Protein AF-A0A6M0C976-F1 (afdb_monomer_lite)

Structure (mmCIF, N/CA/C/O backbone):
data_AF-A0A6M0C976-F1
#
_entry.id   AF-A0A6M0C976-F1
#
loop_
_atom_site.group_PDB
_atom_site.id
_atom_site.type_symbol
_atom_site.label_atom_id
_atom_site.label_alt_id
_atom_site.label_comp_id
_atom_site.label_asym_id
_atom_site.label_entity_id
_atom_site.label_seq_id
_atom_site.pdbx_PDB_ins_code
_atom_site.Cartn_x
_atom_site.Cartn_y
_atom_site.Cartn_z
_atom_site.occupancy
_atom_site.B_iso_or_equiv
_atom_site.auth_seq_id
_atom_site.auth_comp_id
_atom_site.auth_asym_id
_atom_site.auth_atom_id
_atom_site.pdbx_PDB_model_num
ATOM 1 N N . MET A 1 1 ? 17.176 17.442 5.180 1.00 32.84 1 MET A N 1
ATOM 2 C CA . MET A 1 1 ? 15.821 17.607 5.741 1.00 32.84 1 MET A CA 1
ATOM 3 C C . MET A 1 1 ? 15.140 16.261 5.607 1.00 32.84 1 MET A C 1
ATOM 5 O O . MET A 1 1 ? 14.899 15.850 4.482 1.00 32.84 1 MET A O 1
ATOM 9 N N . SER A 1 2 ? 14.953 15.527 6.700 1.00 43.28 2 SER A N 1
ATOM 10 C CA . SER A 1 2 ? 14.268 14.232 6.653 1.00 43.28 2 SER A CA 1
ATOM 11 C C . SER A 1 2 ? 12.777 14.514 6.492 1.00 43.28 2 SER A C 1
ATOM 13 O O . SER A 1 2 ? 12.153 15.010 7.427 1.00 43.28 2 SER A O 1
ATOM 15 N N . GLN A 1 3 ? 12.226 14.312 5.294 1.00 52.69 3 GLN A N 1
ATOM 16 C CA . GLN A 1 3 ? 10.779 14.374 5.091 1.00 52.69 3 GLN A CA 1
ATOM 17 C C . GLN A 1 3 ? 10.150 13.244 5.909 1.00 52.69 3 GLN A C 1
ATOM 19 O O . GLN A 1 3 ? 10.210 12.094 5.511 1.00 52.69 3 GLN A O 1
ATOM 24 N N . MET A 1 4 ? 9.591 13.539 7.080 1.00 61.78 4 MET A N 1
ATOM 25 C CA . MET A 1 4 ? 8.732 12.577 7.767 1.00 61.78 4 MET A CA 1
ATOM 26 C C . MET A 1 4 ? 7.411 12.520 7.005 1.00 61.78 4 MET A C 1
ATOM 28 O O . MET A 1 4 ? 6.646 13.485 7.021 1.00 61.78 4 MET A O 1
ATOM 32 N N . ILE A 1 5 ? 7.162 11.417 6.303 1.00 77.75 5 ILE A N 1
ATOM 33 C CA . ILE A 1 5 ? 5.850 11.157 5.710 1.00 77.75 5 ILE A CA 1
ATOM 34 C C . ILE A 1 5 ? 4.875 10.978 6.874 1.00 77.75 5 ILE A C 1
ATOM 36 O O . ILE A 1 5 ? 5.115 10.181 7.776 1.00 77.75 5 ILE A O 1
ATOM 40 N N . SER A 1 6 ? 3.798 11.757 6.886 1.00 84.69 6 SER A N 1
ATOM 41 C CA . SER A 1 6 ? 2.736 11.611 7.881 1.00 84.69 6 SER A CA 1
ATOM 42 C C . SER A 1 6 ? 1.665 10.648 7.378 1.00 84.69 6 SER A C 1
ATOM 44 O O . SER A 1 6 ? 1.445 10.529 6.175 1.00 84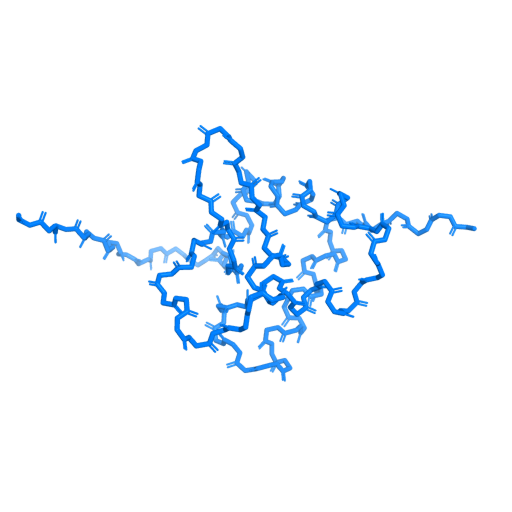.69 6 SER A O 1
ATOM 46 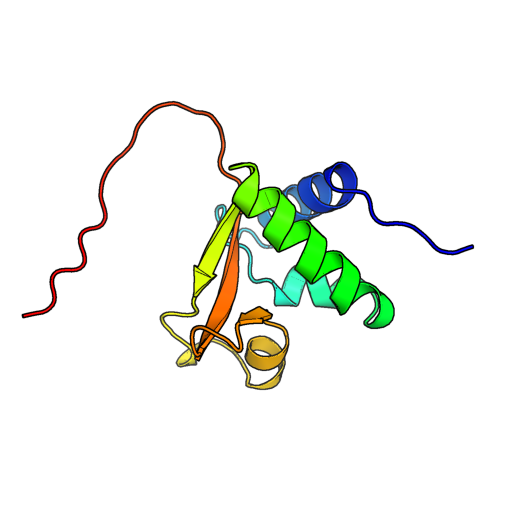N N . GLU A 1 7 ? 0.928 10.017 8.291 1.00 86.69 7 GLU A N 1
ATOM 47 C CA . GLU A 1 7 ? -0.192 9.123 7.953 1.00 86.69 7 GLU A CA 1
ATOM 48 C C . GLU A 1 7 ? -1.199 9.771 6.994 1.00 86.69 7 GLU A C 1
ATOM 50 O O . GLU A 1 7 ? -1.685 9.138 6.062 1.00 86.69 7 GLU A O 1
ATOM 55 N N . LYS A 1 8 ? -1.495 11.060 7.207 1.00 86.69 8 LYS A N 1
ATOM 56 C CA . LYS A 1 8 ? -2.418 11.830 6.368 1.00 86.69 8 LYS A CA 1
ATOM 57 C C . LYS A 1 8 ? -1.878 12.036 4.952 1.00 86.69 8 LYS A C 1
ATOM 59 O O . LYS A 1 8 ? -2.653 11.935 4.006 1.00 86.69 8 LYS A O 1
ATOM 64 N N . ASP A 1 9 ? -0.585 12.323 4.817 1.00 88.62 9 ASP A N 1
ATOM 65 C CA . ASP A 1 9 ? 0.076 12.460 3.517 1.00 88.62 9 ASP A CA 1
ATOM 66 C C . ASP A 1 9 ? 0.071 11.132 2.769 1.00 88.62 9 ASP A C 1
ATOM 68 O O . ASP A 1 9 ? -0.300 11.097 1.600 1.00 88.62 9 ASP A O 1
ATOM 72 N N . LEU A 1 10 ? 0.398 10.032 3.454 1.00 88.31 10 LEU A N 1
ATOM 73 C CA . LEU A 1 10 ? 0.357 8.701 2.857 1.00 88.31 10 LEU A CA 1
ATOM 74 C C . LEU A 1 10 ? -1.062 8.336 2.408 1.00 88.31 10 LEU A C 1
ATOM 76 O O . LEU A 1 10 ? -1.248 7.890 1.282 1.00 88.31 10 LEU A O 1
ATOM 80 N N . LEU A 1 11 ? -2.070 8.572 3.250 1.00 88.94 11 LEU A N 1
ATOM 81 C CA . LEU A 1 11 ? -3.466 8.295 2.913 1.00 88.94 11 LEU A CA 1
ATOM 82 C C . LEU A 1 11 ? -3.933 9.122 1.707 1.00 88.94 11 LEU A C 1
ATOM 84 O O . LEU A 1 11 ? -4.530 8.579 0.781 1.00 88.94 11 LEU A O 1
ATOM 88 N N . ALA A 1 12 ? -3.640 10.426 1.699 1.00 89.56 12 ALA A N 1
ATOM 89 C CA . ALA A 1 12 ? -3.944 11.291 0.563 1.00 89.56 12 ALA A CA 1
ATOM 90 C C . ALA A 1 12 ? -3.248 10.789 -0.706 1.00 89.56 12 ALA A C 1
ATOM 92 O O . ALA A 1 12 ? -3.846 10.791 -1.781 1.00 89.56 12 ALA A O 1
ATOM 93 N N . LYS A 1 13 ? -2.014 10.296 -0.567 1.00 89.12 13 LYS A N 1
ATOM 94 C CA . LYS A 1 13 ? -1.253 9.772 -1.688 1.00 89.12 13 LYS A CA 1
ATOM 95 C C . LYS A 1 13 ? -1.810 8.471 -2.243 1.00 89.12 13 LYS A C 1
ATOM 97 O O . LYS A 1 13 ? -1.859 8.321 -3.457 1.00 89.12 13 LYS A O 1
ATOM 102 N N . ILE A 1 14 ? -2.258 7.565 -1.378 1.00 89.69 14 ILE A N 1
ATOM 103 C CA . ILE A 1 14 ? -2.939 6.330 -1.779 1.00 89.69 14 ILE A CA 1
ATOM 104 C C . ILE A 1 14 ? -4.178 6.671 -2.607 1.00 89.69 14 ILE A C 1
ATOM 106 O O . ILE A 1 14 ? -4.331 6.136 -3.695 1.00 89.69 14 ILE A O 1
ATOM 110 N N . VAL A 1 15 ? -5.018 7.601 -2.140 1.00 89.50 15 VAL A N 1
ATOM 111 C CA . VAL A 1 15 ? -6.225 8.026 -2.874 1.00 89.50 15 VAL A CA 1
ATOM 112 C C . VAL A 1 15 ? -5.870 8.651 -4.225 1.00 89.50 15 VAL A C 1
ATOM 114 O O . VAL A 1 15 ? -6.521 8.371 -5.225 1.00 89.50 15 VAL A O 1
ATOM 117 N N . GLU A 1 16 ? -4.841 9.495 -4.270 1.00 91.12 16 GLU A N 1
ATOM 118 C CA . GLU A 1 16 ? -4.391 10.108 -5.520 1.00 91.12 16 GLU A CA 1
ATOM 119 C C . GLU A 1 16 ? -3.898 9.052 -6.518 1.00 91.12 16 GLU A C 1
ATOM 121 O O . GLU A 1 16 ? -4.313 9.059 -7.673 1.00 91.12 16 GLU A O 1
ATOM 126 N N . LEU A 1 17 ? -3.051 8.122 -6.071 1.00 90.69 17 LEU A N 1
ATOM 127 C CA . LEU A 1 17 ? -2.529 7.040 -6.905 1.00 90.69 17 LEU A CA 1
ATOM 128 C C . LEU A 1 17 ? -3.632 6.084 -7.362 1.00 90.69 17 LEU A C 1
ATOM 130 O O . LEU A 1 17 ? -3.611 5.657 -8.512 1.00 90.69 17 LEU A O 1
ATOM 134 N N . ASP A 1 18 ? -4.603 5.782 -6.503 1.00 88.88 18 ASP A N 1
ATOM 135 C CA . ASP A 1 18 ? -5.764 4.955 -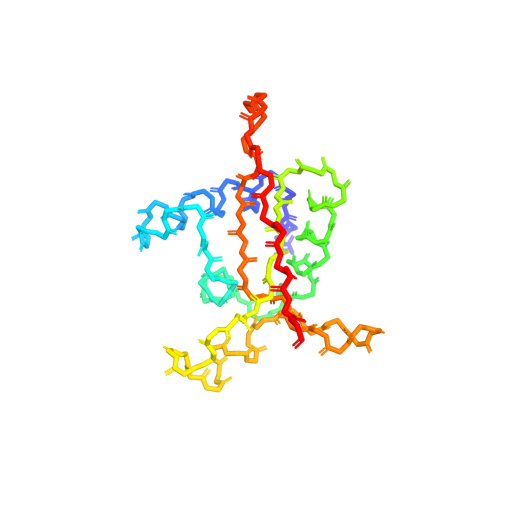6.834 1.00 88.88 18 ASP A CA 1
ATOM 13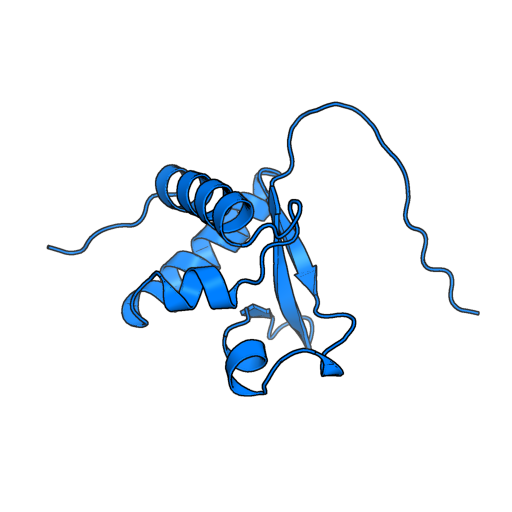6 C C . ASP A 1 18 ? -6.565 5.548 -8.001 1.00 88.88 18 ASP A C 1
ATOM 138 O O . ASP A 1 18 ? -6.864 4.851 -8.969 1.00 88.88 18 ASP A O 1
ATOM 142 N N . ILE A 1 19 ? -6.807 6.864 -7.972 1.00 88.31 19 ILE A N 1
ATOM 143 C CA . ILE A 1 19 ? -7.477 7.590 -9.061 1.00 88.31 19 ILE A CA 1
ATOM 144 C C . ILE A 1 19 ? -6.600 7.630 -10.319 1.00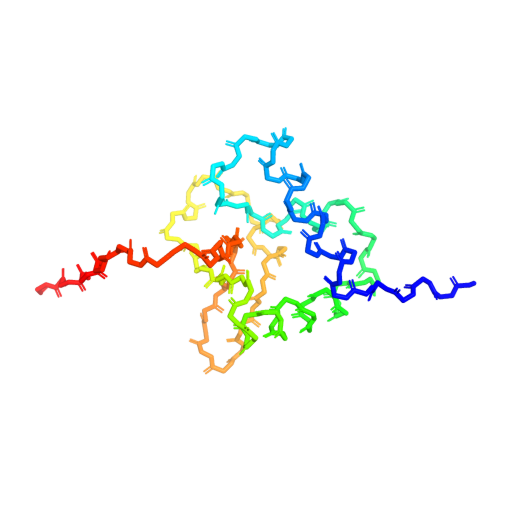 88.31 19 ILE A C 1
ATOM 146 O O . ILE A 1 19 ? -7.098 7.425 -11.421 1.00 88.31 19 ILE A O 1
ATOM 150 N N . LEU A 1 20 ? -5.299 7.896 -10.172 1.00 89.88 20 LEU A N 1
ATOM 151 C CA . LEU A 1 20 ? -4.368 8.010 -11.302 1.00 89.88 20 LEU A CA 1
ATOM 152 C C . LEU A 1 20 ? -4.165 6.693 -12.054 1.00 89.88 20 LEU A C 1
ATOM 154 O O . LEU A 1 20 ? -3.906 6.706 -13.254 1.00 89.88 20 LEU A O 1
ATOM 158 N N . THR A 1 21 ? -4.225 5.577 -11.338 1.00 85.31 21 THR A N 1
ATOM 159 C CA . THR A 1 21 ? -4.039 4.232 -11.894 1.00 85.31 21 THR A CA 1
ATOM 160 C C . THR A 1 21 ? -5.360 3.553 -12.237 1.00 85.31 21 THR A C 1
ATOM 162 O O . THR A 1 21 ? -5.334 2.435 -12.740 1.00 85.31 21 THR A O 1
ATOM 165 N N . GLU A 1 22 ? -6.492 4.215 -11.966 1.00 86.75 22 GLU A N 1
ATOM 166 C CA . GLU A 1 22 ? -7.841 3.656 -12.102 1.00 86.75 22 GLU A CA 1
ATOM 167 C C . GLU A 1 22 ? -7.966 2.285 -11.405 1.00 86.75 22 GLU A C 1
ATOM 169 O O . GLU A 1 22 ? -8.627 1.375 -11.900 1.00 86.75 22 GLU A O 1
ATOM 174 N N . SER A 1 23 ? -7.321 2.138 -10.239 1.00 80.38 23 SER A N 1
ATOM 175 C CA . SER A 1 23 ? -7.226 0.867 -9.500 1.00 80.38 23 SER A CA 1
ATOM 176 C C . SER A 1 23 ? -8.515 0.475 -8.760 1.00 80.38 23 SER A C 1
ATOM 178 O O . SER A 1 23 ? -8.533 -0.548 -8.081 1.00 80.38 23 SER A O 1
ATOM 180 N N . ASP A 1 24 ? -9.584 1.269 -8.879 1.00 84.38 24 ASP A N 1
ATOM 181 C CA . ASP A 1 24 ? -10.908 1.036 -8.280 1.00 84.38 24 ASP A CA 1
ATOM 182 C C . ASP A 1 24 ? -10.848 0.659 -6.786 1.00 84.38 24 ASP A C 1
ATOM 184 O O . ASP A 1 24 ? -11.457 -0.305 -6.326 1.00 84.38 24 ASP A O 1
ATOM 188 N N . ASN A 1 25 ? -10.086 1.425 -5.999 1.00 84.81 25 ASN A N 1
ATOM 189 C CA . ASN A 1 25 ? -9.838 1.182 -4.578 1.00 84.81 25 ASN A CA 1
ATOM 190 C C . ASN A 1 25 ? -9.068 -0.120 -4.285 1.00 84.81 25 ASN A C 1
ATOM 192 O O . ASN A 1 25 ? -9.197 -0.690 -3.200 1.00 84.81 25 ASN A O 1
ATOM 196 N N . TYR A 1 26 ? -8.267 -0.599 -5.230 1.00 87.50 26 TYR A N 1
ATOM 197 C CA . TYR A 1 26 ? -7.460 -1.814 -5.121 1.00 87.50 26 TYR A CA 1
ATOM 198 C C . TYR A 1 26 ? -6.018 -1.548 -5.568 1.00 87.50 26 TYR A C 1
ATOM 200 O O . TYR A 1 26 ? -5.460 -2.239 -6.417 1.00 87.50 26 TYR A O 1
ATOM 208 N N . LEU A 1 27 ? -5.406 -0.506 -4.999 1.00 89.31 27 LEU A N 1
ATOM 209 C CA . LEU A 1 27 ? -4.108 0.004 -5.425 1.00 89.31 27 LEU A CA 1
ATOM 210 C C . LEU A 1 27 ? -2.963 -0.945 -5.023 1.00 89.31 27 LEU A C 1
ATOM 212 O O . LEU A 1 27 ? -2.773 -1.223 -3.837 1.00 89.31 27 LEU A O 1
ATOM 216 N N . PRO A 1 28 ? -2.124 -1.389 -5.967 1.00 90.00 28 PRO A N 1
ATOM 217 C CA . PRO A 1 28 ? -0.897 -2.107 -5.644 1.00 90.00 28 PRO A CA 1
ATOM 218 C C . PRO A 1 28 ? 0.139 -1.263 -4.880 1.00 90.00 28 PRO A C 1
ATOM 220 O O . PRO A 1 28 ? 0.457 -0.135 -5.259 1.00 90.00 28 PRO A O 1
ATOM 223 N N . ILE A 1 29 ? 0.770 -1.842 -3.857 1.00 89.81 29 ILE A N 1
ATOM 224 C CA . ILE A 1 29 ? 1.787 -1.189 -3.014 1.00 89.81 29 ILE A CA 1
ATOM 225 C C . ILE A 1 29 ? 3.023 -0.779 -3.823 1.00 89.81 29 ILE A C 1
ATOM 227 O O . ILE A 1 29 ? 3.654 0.231 -3.501 1.00 89.81 29 ILE A O 1
ATOM 231 N N . TYR A 1 30 ? 3.350 -1.493 -4.905 1.00 87.44 30 TYR A N 1
ATOM 232 C CA . TYR A 1 30 ? 4.469 -1.106 -5.763 1.00 87.44 30 TYR A CA 1
ATOM 233 C C . TYR A 1 30 ? 4.266 0.279 -6.394 1.00 87.44 30 TYR A C 1
ATOM 235 O O . TYR A 1 30 ? 5.251 0.975 -6.590 1.00 87.44 30 TYR A O 1
ATOM 243 N N . HIS A 1 31 ? 3.028 0.737 -6.641 1.00 88.88 31 HIS A N 1
ATOM 244 C CA . HIS A 1 31 ? 2.789 2.104 -7.129 1.00 88.88 31 HIS A CA 1
ATOM 245 C C . HIS A 1 31 ? 3.165 3.157 -6.084 1.00 88.88 31 HIS A C 1
ATOM 247 O O . HIS A 1 31 ? 3.696 4.214 -6.416 1.00 88.88 31 HIS A O 1
ATOM 253 N N . ILE A 1 32 ? 2.932 2.855 -4.806 1.00 87.81 32 ILE A N 1
ATOM 254 C CA . ILE A 1 32 ? 3.350 3.713 -3.694 1.00 87.81 32 ILE A CA 1
ATOM 255 C C . ILE A 1 32 ? 4.880 3.709 -3.607 1.00 87.81 32 ILE A C 1
ATOM 257 O O . ILE A 1 32 ? 5.490 4.767 -3.473 1.00 87.81 32 ILE A O 1
ATOM 261 N N . ARG A 1 33 ? 5.516 2.538 -3.732 1.00 84.12 33 ARG A N 1
ATOM 262 C CA . ARG A 1 33 ? 6.984 2.417 -3.721 1.00 84.12 33 ARG A CA 1
ATOM 263 C C . ARG A 1 33 ? 7.672 3.028 -4.934 1.00 84.12 33 ARG A C 1
ATOM 265 O O . ARG A 1 33 ? 8.799 3.476 -4.798 1.00 84.12 33 ARG A O 1
ATOM 272 N N . ASP A 1 34 ? 7.030 3.054 -6.092 1.00 84.88 34 ASP A N 1
ATOM 273 C CA . ASP A 1 34 ? 7.568 3.727 -7.274 1.00 84.88 34 ASP A CA 1
ATOM 274 C C . ASP A 1 34 ? 7.524 5.252 -7.090 1.00 84.88 34 ASP A C 1
ATOM 276 O O . ASP A 1 34 ? 8.445 5.971 -7.474 1.00 84.88 34 ASP A O 1
ATOM 280 N N . PHE A 1 35 ? 6.491 5.747 -6.396 1.00 84.38 35 PHE A N 1
ATOM 281 C CA . PHE A 1 35 ? 6.363 7.164 -6.078 1.00 84.38 35 PHE A CA 1
ATOM 282 C C . PHE A 1 35 ? 7.353 7.637 -4.999 1.00 84.38 35 PHE A C 1
ATOM 284 O O . PHE A 1 35 ? 7.902 8.739 -5.092 1.00 84.38 35 PHE A O 1
ATOM 291 N N . TYR A 1 36 ? 7.558 6.845 -3.944 1.00 82.44 36 TYR A N 1
ATOM 292 C CA . TYR A 1 36 ? 8.434 7.211 -2.833 1.00 82.44 36 TYR A CA 1
ATOM 293 C C . TYR A 1 36 ? 9.827 6.583 -2.964 1.00 82.44 36 TYR A C 1
ATOM 295 O O . TYR A 1 36 ? 9.960 5.394 -3.219 1.00 82.44 36 TYR A O 1
ATOM 303 N N . PRO A 1 37 ? 10.907 7.328 -2.692 1.00 76.31 37 PRO A N 1
ATOM 304 C CA . PRO A 1 37 ? 12.253 6.775 -2.782 1.00 76.31 37 PRO A CA 1
ATOM 305 C C . PRO A 1 37 ? 12.494 5.660 -1.746 1.00 76.31 37 PRO A C 1
ATOM 307 O O . PRO A 1 37 ? 12.008 5.725 -0.616 1.00 76.31 37 PRO A O 1
ATOM 310 N N . GLN A 1 38 ? 13.324 4.669 -2.104 1.00 72.75 38 GLN A N 1
ATOM 311 C CA . GLN A 1 38 ? 13.494 3.413 -1.348 1.00 72.75 38 GLN A CA 1
ATOM 312 C C . GLN A 1 38 ? 13.839 3.568 0.145 1.00 72.75 38 GLN A C 1
ATOM 314 O O . GLN A 1 38 ? 13.533 2.675 0.936 1.00 72.75 38 GLN A O 1
ATOM 319 N N . HIS A 1 39 ? 14.440 4.685 0.560 1.00 76.31 39 HIS A N 1
ATOM 320 C CA . HIS A 1 39 ? 14.759 4.933 1.969 1.00 76.31 39 HIS A CA 1
ATOM 321 C C . HIS A 1 39 ? 13.520 5.101 2.861 1.00 76.31 39 HIS A C 1
ATOM 323 O O . HIS A 1 39 ? 13.629 4.879 4.062 1.00 76.31 39 HIS A O 1
ATOM 329 N N . PHE A 1 40 ? 12.352 5.420 2.293 1.00 77.88 40 PHE A N 1
ATOM 330 C CA . PHE A 1 40 ? 11.083 5.482 3.025 1.00 77.88 40 PHE A CA 1
ATOM 331 C C . PHE A 1 40 ? 10.332 4.152 3.082 1.00 77.88 40 PHE A C 1
ATOM 333 O O . PHE A 1 40 ? 9.277 4.092 3.703 1.00 77.88 40 PHE A O 1
ATOM 340 N N . SER A 1 41 ? 10.847 3.072 2.481 1.00 76.25 41 SER A N 1
ATOM 341 C CA . SER A 1 41 ? 10.128 1.785 2.431 1.00 76.25 41 SER A CA 1
ATOM 342 C C . SER A 1 41 ? 9.742 1.278 3.822 1.00 76.25 41 SER A C 1
ATOM 344 O O . SER A 1 41 ? 8.646 0.760 4.018 1.00 76.25 41 SER A O 1
ATOM 346 N N . LYS A 1 42 ? 10.624 1.458 4.812 1.00 80.44 42 LYS A N 1
ATOM 347 C CA . LYS A 1 42 ? 10.359 1.037 6.191 1.00 80.44 42 LYS A CA 1
ATOM 348 C C . LYS A 1 42 ? 9.274 1.891 6.852 1.00 80.44 42 LYS A C 1
ATOM 350 O O . LYS A 1 42 ? 8.372 1.332 7.470 1.00 80.44 42 LYS A O 1
ATOM 355 N N . ASP A 1 43 ? 9.350 3.212 6.698 1.00 86.06 43 ASP A N 1
ATOM 356 C CA . ASP A 1 43 ? 8.356 4.148 7.231 1.00 86.06 43 ASP A CA 1
ATOM 357 C C . ASP A 1 43 ? 6.983 3.929 6.587 1.00 86.06 43 ASP A C 1
ATOM 359 O O . ASP A 1 43 ? 5.983 3.851 7.290 1.00 86.06 43 ASP A O 1
ATOM 363 N N . ILE A 1 44 ? 6.928 3.742 5.264 1.00 85.69 44 ILE A N 1
ATOM 364 C CA . ILE A 1 44 ? 5.688 3.469 4.528 1.00 85.69 44 ILE A CA 1
ATOM 365 C C . ILE A 1 44 ? 5.067 2.156 4.992 1.00 85.69 44 ILE A C 1
ATOM 367 O O . ILE A 1 44 ? 3.881 2.141 5.305 1.00 85.69 44 ILE A O 1
ATOM 371 N N . ASN A 1 45 ? 5.844 1.073 5.094 1.00 86.00 45 ASN A N 1
ATOM 372 C CA . ASN A 1 45 ? 5.318 -0.200 5.586 1.00 86.00 45 ASN A CA 1
ATOM 373 C C . ASN A 1 45 ? 4.736 -0.053 7.000 1.00 86.00 45 ASN A C 1
ATOM 375 O O . ASN A 1 45 ? 3.652 -0.561 7.271 1.00 86.00 45 ASN A O 1
ATOM 379 N N . GLN A 1 46 ? 5.431 0.662 7.891 1.00 86.94 46 GLN A N 1
ATOM 380 C CA . GLN A 1 46 ? 4.945 0.898 9.248 1.00 86.94 46 GLN A CA 1
ATOM 381 C C . GLN A 1 46 ? 3.651 1.723 9.250 1.00 86.94 46 GLN A C 1
ATOM 383 O O . GLN A 1 46 ? 2.682 1.321 9.888 1.00 86.94 46 GLN A O 1
ATOM 388 N N . LEU A 1 47 ? 3.607 2.825 8.498 1.00 89.50 47 LEU A N 1
ATOM 389 C CA . LEU A 1 47 ? 2.425 3.679 8.381 1.00 89.50 47 LEU A CA 1
ATOM 390 C C . LEU A 1 47 ? 1.234 2.934 7.769 1.00 89.50 47 LEU A C 1
ATOM 392 O O . LEU A 1 47 ? 0.112 3.113 8.229 1.00 89.50 47 LEU A O 1
ATOM 396 N N . LEU A 1 48 ? 1.455 2.080 6.764 1.00 88.12 48 LEU A N 1
ATOM 397 C CA . LEU A 1 48 ? 0.411 1.228 6.188 1.00 88.12 48 LEU A CA 1
ATOM 398 C C . LEU A 1 48 ? -0.159 0.279 7.250 1.00 88.12 48 LEU A C 1
ATOM 400 O O . LEU A 1 48 ? -1.372 0.235 7.438 1.00 88.12 48 LEU A O 1
ATOM 404 N N . CYS A 1 49 ? 0.697 -0.405 8.013 1.00 85.94 49 CYS A N 1
ATOM 405 C CA . CYS A 1 49 ? 0.242 -1.238 9.127 1.00 85.94 49 CYS A CA 1
ATOM 406 C C . CYS A 1 49 ? -0.520 -0.421 10.188 1.00 85.94 49 CYS A C 1
ATOM 408 O O . CYS A 1 49 ? -1.523 -0.887 10.725 1.00 85.94 49 CYS A O 1
ATOM 410 N N . GLU A 1 50 ? -0.086 0.798 10.516 1.00 89.19 50 GLU A N 1
ATOM 411 C CA . GLU A 1 50 ? -0.799 1.662 11.468 1.00 89.19 50 GLU A CA 1
ATOM 412 C C . GLU A 1 50 ? -2.169 2.110 10.940 1.00 89.19 50 GLU A C 1
ATOM 414 O O . GLU A 1 50 ? -3.153 2.091 11.681 1.00 89.19 50 GLU A O 1
ATOM 419 N N . LEU A 1 51 ? -2.258 2.475 9.660 1.00 89.50 51 LEU A N 1
ATOM 420 C CA . LEU A 1 51 ? -3.510 2.856 9.008 1.00 89.50 51 LEU A CA 1
ATOM 421 C C . LEU A 1 51 ? -4.496 1.682 8.937 1.00 89.50 51 LEU A C 1
ATOM 423 O O . LEU A 1 51 ? -5.697 1.893 9.131 1.00 89.50 51 LEU A O 1
ATOM 427 N N . GLU A 1 52 ? -4.005 0.464 8.697 1.00 88.31 52 GLU A N 1
ATOM 428 C CA . GLU A 1 52 ? -4.811 -0.761 8.733 1.00 88.31 52 GLU A CA 1
ATOM 429 C C . GLU A 1 52 ? -5.349 -1.020 10.145 1.00 88.31 52 GLU A C 1
ATOM 431 O O . GLU A 1 52 ? -6.557 -1.154 10.332 1.00 88.31 52 GLU A O 1
ATOM 436 N N . ASN A 1 53 ? -4.486 -0.945 11.164 1.00 87.88 53 ASN A N 1
ATOM 437 C CA . ASN A 1 53 ? -4.890 -1.070 12.569 1.00 87.88 53 ASN A CA 1
ATOM 438 C C . ASN A 1 53 ? -5.917 -0.005 12.995 1.00 87.88 53 ASN A C 1
ATOM 440 O O . ASN A 1 53 ? -6.759 -0.251 13.858 1.00 87.88 53 ASN A O 1
ATOM 444 N N . LYS A 1 54 ? -5.870 1.189 12.391 1.00 89.06 54 LYS A N 1
ATOM 445 C CA . LYS A 1 54 ? -6.847 2.270 12.605 1.00 89.06 54 LYS A CA 1
ATOM 446 C C . LYS A 1 54 ? -8.136 2.099 11.789 1.00 89.06 54 LYS A C 1
ATOM 448 O O . LYS A 1 54 ? -9.018 2.955 11.887 1.00 89.06 54 LYS A O 1
ATOM 453 N N . GLY A 1 55 ? -8.247 1.053 10.968 1.00 88.19 55 GLY A N 1
ATOM 454 C CA . GLY A 1 55 ? -9.390 0.810 10.087 1.00 88.19 55 GLY A CA 1
ATOM 455 C C . GLY A 1 55 ? -9.570 1.895 9.023 1.00 88.19 55 GLY A C 1
ATOM 456 O O . GLY A 1 55 ? -10.696 2.206 8.642 1.00 88.19 55 GLY A O 1
ATOM 457 N N . LYS A 1 56 ? -8.477 2.540 8.595 1.00 89.44 56 LYS A N 1
ATOM 458 C CA . LYS A 1 56 ? -8.480 3.550 7.522 1.00 89.44 56 LYS A CA 1
ATOM 459 C C . LYS A 1 56 ? -8.252 2.927 6.154 1.00 89.44 56 LYS A C 1
ATOM 461 O O . LYS A 1 56 ? -8.768 3.430 5.159 1.00 89.44 56 LYS A O 1
ATOM 466 N N . ILE A 1 57 ? -7.478 1.851 6.117 1.00 90.75 57 ILE A N 1
ATOM 467 C CA . ILE A 1 57 ? -7.187 1.078 4.915 1.00 90.75 57 ILE A CA 1
ATOM 468 C C . ILE A 1 57 ? -7.315 -0.413 5.225 1.00 90.75 57 ILE A C 1
ATOM 470 O O . ILE A 1 57 ? -7.259 -0.814 6.383 1.00 90.75 57 ILE A O 1
ATOM 474 N N . ALA A 1 58 ? -7.466 -1.220 4.188 1.00 89.31 58 ALA A N 1
ATOM 475 C CA . ALA A 1 58 ? -7.348 -2.663 4.235 1.00 89.31 58 ALA A CA 1
ATOM 476 C C . ALA A 1 58 ? -6.164 -3.068 3.360 1.00 89.31 58 ALA A C 1
ATOM 478 O O . ALA A 1 58 ? -6.049 -2.610 2.221 1.00 89.31 58 ALA A O 1
ATOM 479 N N . LEU A 1 59 ? -5.292 -3.917 3.894 1.00 89.56 59 LEU A N 1
ATOM 480 C CA . LEU A 1 59 ? -4.211 -4.520 3.132 1.00 89.56 59 LEU A CA 1
ATOM 481 C C . LEU A 1 59 ? -4.634 -5.930 2.725 1.00 89.56 59 LEU A C 1
ATOM 483 O O . LEU A 1 59 ? -5.103 -6.708 3.553 1.00 89.56 59 LEU A O 1
ATOM 487 N N . SER A 1 60 ? -4.489 -6.252 1.444 1.00 86.31 60 SER A N 1
ATOM 488 C CA . SER A 1 60 ? -4.841 -7.563 0.894 1.00 86.31 60 SER A CA 1
ATOM 489 C C . SER A 1 60 ? -3.624 -8.230 0.266 1.00 86.31 60 SER A C 1
ATOM 491 O O . SER A 1 60 ? -2.739 -7.572 -0.291 1.00 86.31 60 SER A O 1
ATOM 493 N N . ALA A 1 61 ? -3.571 -9.554 0.382 1.00 85.25 61 ALA A N 1
ATOM 494 C CA . ALA A 1 61 ? -2.529 -10.357 -0.234 1.00 85.25 61 ALA A CA 1
ATOM 495 C C . ALA A 1 61 ? -2.711 -10.447 -1.753 1.00 85.25 61 ALA A C 1
ATOM 497 O O . ALA A 1 61 ? -3.796 -10.207 -2.286 1.00 85.25 61 ALA A O 1
ATOM 498 N N . LEU A 1 62 ? -1.636 -10.810 -2.448 1.00 81.19 62 LEU A N 1
ATOM 499 C CA . LEU A 1 62 ? -1.683 -11.070 -3.880 1.00 81.19 62 LEU A CA 1
ATOM 500 C C . LEU A 1 62 ? -2.342 -12.427 -4.163 1.00 81.19 62 LEU A C 1
ATOM 502 O O . LEU A 1 62 ? -1.736 -13.463 -3.907 1.00 81.19 62 LEU A O 1
ATOM 506 N N . ASP A 1 63 ? -3.558 -12.423 -4.713 1.00 68.62 63 ASP A N 1
ATOM 507 C CA . ASP A 1 63 ? -4.276 -13.658 -5.078 1.00 68.62 63 ASP A CA 1
ATOM 508 C C . ASP A 1 63 ? -3.800 -14.222 -6.437 1.00 68.62 63 ASP A C 1
ATOM 510 O O . ASP A 1 63 ? -3.689 -15.431 -6.626 1.00 68.62 63 ASP A O 1
ATOM 514 N N . ALA A 1 64 ? -3.430 -13.341 -7.377 1.00 70.31 64 ALA A N 1
ATOM 515 C CA . ALA A 1 64 ? -3.030 -13.701 -8.740 1.00 70.31 64 ALA A CA 1
ATOM 516 C C . ALA A 1 64 ? -1.636 -13.145 -9.109 1.00 70.31 64 ALA A C 1
ATOM 518 O O . ALA A 1 64 ? -1.537 -12.130 -9.803 1.00 70.31 64 ALA A O 1
ATOM 519 N N . PRO A 1 65 ? -0.534 -13.812 -8.709 1.00 67.50 65 PRO A N 1
ATOM 520 C CA . PRO A 1 65 ? 0.823 -13.348 -9.010 1.00 67.50 65 PRO A CA 1
ATOM 521 C C . PRO A 1 65 ? 1.166 -13.342 -10.505 1.00 67.50 65 PRO A C 1
ATOM 523 O O . PRO A 1 65 ? 2.072 -12.631 -10.916 1.00 67.50 65 PRO A O 1
ATOM 526 N N . GLY A 1 66 ? 0.423 -14.074 -11.344 1.00 71.50 66 GLY A N 1
ATOM 527 C CA . GLY A 1 66 ? 0.693 -14.178 -12.784 1.00 71.50 66 GLY A CA 1
ATOM 528 C C . GLY A 1 66 ? 0.508 -12.888 -13.594 1.00 71.50 66 GLY A C 1
ATOM 529 O O . GLY A 1 66 ? 0.848 -12.877 -14.773 1.00 71.50 66 GLY A O 1
ATOM 530 N N . GLN A 1 67 ? -0.034 -11.822 -12.997 1.00 77.38 67 GLN A N 1
ATOM 531 C CA . GLN A 1 67 ? -0.190 -10.516 -13.651 1.00 77.38 67 GLN A CA 1
ATOM 532 C C . GLN A 1 67 ? 0.933 -9.522 -13.319 1.00 77.38 67 GLN A C 1
ATOM 534 O O . GLN A 1 67 ? 1.007 -8.473 -13.955 1.00 77.38 67 GLN A O 1
ATOM 539 N N . PHE A 1 68 ? 1.807 -9.843 -12.359 1.00 82.75 68 PHE A N 1
ATOM 540 C CA . PHE A 1 68 ? 2.839 -8.935 -11.857 1.00 82.75 68 PHE A CA 1
ATOM 541 C C . PHE A 1 68 ? 4.234 -9.535 -12.035 1.00 82.75 68 PHE A C 1
ATOM 543 O O . PHE A 1 68 ? 4.412 -10.753 -12.026 1.00 82.75 68 PHE A O 1
ATOM 550 N N . THR A 1 69 ? 5.236 -8.678 -12.213 1.00 85.88 69 THR A N 1
ATOM 551 C CA . THR A 1 69 ? 6.635 -9.117 -12.292 1.00 85.88 69 THR A CA 1
ATOM 552 C C . THR A 1 69 ? 7.190 -9.443 -10.907 1.00 85.88 69 THR A C 1
ATOM 554 O O . THR A 1 69 ? 6.691 -8.949 -9.897 1.00 85.88 69 THR A O 1
ATOM 557 N N . GLU A 1 70 ? 8.258 -10.241 -10.842 1.00 83.00 70 GLU A N 1
ATOM 558 C CA . GLU A 1 70 ? 8.922 -10.567 -9.570 1.00 83.00 70 GLU A CA 1
ATOM 559 C C . GLU A 1 70 ? 9.345 -9.305 -8.800 1.00 83.00 70 GLU A C 1
ATOM 561 O O . GLU A 1 70 ? 9.092 -9.221 -7.602 1.00 83.00 70 GLU A O 1
ATOM 566 N N . ASP A 1 71 ? 9.872 -8.282 -9.485 1.00 82.25 71 ASP A N 1
ATOM 567 C CA . ASP A 1 71 ? 10.216 -6.990 -8.870 1.00 82.25 71 ASP A CA 1
ATOM 568 C C . ASP A 1 71 ? 9.000 -6.269 -8.264 1.00 82.25 71 ASP A C 1
ATOM 570 O O . ASP A 1 71 ? 9.096 -5.647 -7.205 1.00 82.25 71 ASP A O 1
ATOM 574 N N . GLN A 1 72 ? 7.835 -6.349 -8.915 1.00 84.81 72 GLN A N 1
ATOM 575 C CA . GLN A 1 72 ? 6.606 -5.768 -8.373 1.00 84.81 72 GLN A CA 1
ATOM 576 C C . GLN A 1 72 ? 6.158 -6.529 -7.126 1.00 84.81 72 GLN A C 1
ATOM 578 O O . GLN A 1 72 ? 5.778 -5.902 -6.139 1.00 84.81 72 GLN A O 1
ATOM 583 N N . ILE A 1 73 ? 6.222 -7.864 -7.158 1.00 82.62 73 ILE A N 1
ATOM 584 C CA . ILE A 1 73 ? 5.872 -8.743 -6.031 1.00 82.62 73 ILE A CA 1
ATOM 585 C C . ILE A 1 73 ? 6.791 -8.482 -4.832 1.00 82.62 73 ILE A C 1
ATOM 587 O O . ILE A 1 73 ? 6.297 -8.359 -3.708 1.00 82.62 73 ILE A O 1
ATOM 591 N N . ASP A 1 74 ? 8.093 -8.313 -5.062 1.00 82.12 74 ASP A N 1
ATOM 592 C CA . ASP A 1 74 ? 9.080 -7.980 -4.026 1.00 82.12 74 ASP A CA 1
ATOM 593 C C . ASP A 1 74 ? 8.844 -6.590 -3.404 1.00 82.12 74 ASP A C 1
ATOM 595 O O . ASP A 1 74 ? 9.072 -6.366 -2.211 1.00 82.12 74 ASP A O 1
ATOM 599 N N . ALA A 1 75 ? 8.272 -5.657 -4.172 1.00 83.19 75 ALA A N 1
ATOM 600 C CA . ALA A 1 75 ? 7.871 -4.351 -3.660 1.00 83.19 75 ALA A CA 1
ATOM 601 C C . ALA A 1 75 ? 6.696 -4.406 -2.657 1.00 83.19 75 ALA A C 1
ATOM 603 O O . ALA A 1 75 ? 6.402 -3.396 -2.010 1.00 83.19 75 ALA A O 1
ATOM 604 N N . GLY A 1 76 ? 6.046 -5.561 -2.482 1.00 84.50 76 GLY A N 1
ATOM 605 C CA . GLY A 1 76 ? 5.041 -5.788 -1.447 1.00 84.50 76 GLY A CA 1
ATOM 606 C C . GLY A 1 76 ? 5.588 -5.722 -0.011 1.00 84.50 76 GLY A C 1
ATOM 607 O O . GLY A 1 76 ? 6.775 -5.498 0.254 1.00 84.50 76 GLY A O 1
ATOM 608 N N . ILE A 1 77 ? 4.696 -5.898 0.964 1.00 84.56 77 ILE A N 1
ATOM 609 C CA . ILE A 1 77 ? 5.045 -5.986 2.387 1.00 84.56 77 ILE A CA 1
ATOM 610 C C . ILE A 1 77 ? 5.052 -7.452 2.791 1.00 84.56 77 ILE A C 1
ATOM 612 O O . ILE A 1 77 ? 4.000 -8.067 2.970 1.00 84.56 77 ILE A O 1
ATOM 616 N N . PHE A 1 78 ? 6.248 -8.007 2.966 1.00 82.38 78 PHE A N 1
ATOM 617 C CA . PHE A 1 78 ? 6.406 -9.372 3.445 1.00 82.38 78 PHE A CA 1
ATOM 618 C C . PHE A 1 78 ? 6.203 -9.450 4.964 1.00 82.38 78 PHE A C 1
ATOM 620 O O . PHE A 1 78 ? 7.012 -8.941 5.749 1.00 82.38 78 PHE A O 1
ATOM 627 N N . LEU A 1 79 ? 5.121 -10.101 5.395 1.00 78.88 79 LEU A N 1
ATOM 628 C CA . LEU A 1 79 ? 4.848 -10.361 6.804 1.00 78.88 79 LEU A CA 1
ATOM 629 C C . LEU A 1 79 ? 5.531 -11.664 7.232 1.00 78.88 79 LEU A C 1
ATOM 631 O O . LEU A 1 79 ? 4.935 -12.740 7.178 1.00 78.88 79 LEU A O 1
ATOM 635 N N . ASN A 1 80 ? 6.776 -11.556 7.714 1.00 73.81 80 ASN A N 1
ATOM 636 C CA . ASN A 1 80 ? 7.604 -12.691 8.160 1.00 73.81 80 ASN A CA 1
ATOM 637 C C . ASN A 1 80 ? 6.878 -13.683 9.093 1.00 73.81 80 ASN A C 1
ATOM 639 O O . ASN A 1 80 ? 7.171 -14.873 9.066 1.00 73.81 80 ASN A O 1
ATOM 643 N N . TYR A 1 81 ? 5.960 -13.204 9.939 1.00 75.94 81 TYR A N 1
ATOM 644 C CA . TYR A 1 81 ? 5.254 -14.037 10.919 1.00 75.94 81 TYR A CA 1
ATOM 645 C C . TYR A 1 81 ? 4.094 -14.849 10.324 1.00 75.94 81 TYR A C 1
ATOM 647 O O . TYR A 1 81 ? 3.736 -15.882 10.883 1.00 75.94 81 TYR A O 1
ATOM 655 N N . SER A 1 82 ? 3.511 -14.398 9.211 1.00 69.12 82 SER A N 1
ATOM 656 C CA . SER A 1 82 ? 2.374 -15.060 8.555 1.00 69.12 82 SER A CA 1
ATOM 657 C C . SER A 1 82 ? 2.748 -15.721 7.229 1.00 69.12 82 SER A C 1
ATOM 659 O O . SER A 1 82 ? 1.958 -16.504 6.716 1.00 69.12 82 SER A O 1
ATOM 661 N N . GLY A 1 83 ? 3.922 -15.420 6.663 1.00 73.81 83 GLY A N 1
ATOM 662 C CA . GLY A 1 83 ? 4.334 -15.908 5.340 1.00 73.81 83 GLY A CA 1
ATOM 663 C C . GLY A 1 83 ? 3.502 -15.334 4.187 1.00 73.81 83 GLY A C 1
ATOM 664 O O . GLY A 1 83 ? 3.555 -15.853 3.077 1.00 73.81 83 GLY A O 1
ATOM 665 N N . ILE A 1 84 ? 2.723 -14.283 4.454 1.00 77.88 84 ILE A N 1
ATOM 666 C CA . ILE A 1 84 ? 1.848 -13.617 3.489 1.00 77.88 84 ILE A CA 1
ATOM 667 C C . ILE A 1 84 ? 2.524 -12.322 3.038 1.00 77.88 84 ILE A C 1
ATOM 669 O O . ILE A 1 84 ? 3.041 -11.560 3.860 1.00 77.88 84 ILE A O 1
ATOM 673 N N . THR A 1 85 ? 2.478 -12.058 1.736 1.00 83.00 85 THR A N 1
ATOM 674 C CA . THR A 1 85 ? 2.880 -10.773 1.159 1.00 83.00 85 THR A CA 1
ATOM 675 C C . THR A 1 85 ? 1.639 -9.923 0.948 1.00 83.00 85 THR A C 1
ATOM 677 O O . THR A 1 85 ? 0.806 -10.238 0.098 1.00 83.00 85 THR A O 1
ATOM 680 N N . LEU A 1 86 ? 1.511 -8.843 1.717 1.00 87.31 86 LEU A N 1
ATOM 681 C CA . LEU A 1 86 ? 0.501 -7.827 1.449 1.00 87.31 86 LEU A CA 1
ATOM 682 C C . LEU A 1 86 ? 0.935 -7.046 0.214 1.00 87.31 86 LEU A C 1
ATOM 684 O O . LEU A 1 86 ? 2.078 -6.592 0.128 1.00 87.31 86 LEU A O 1
ATOM 688 N N . PHE A 1 87 ? 0.028 -6.918 -0.742 1.00 88.94 87 PHE A N 1
ATOM 689 C CA . PHE A 1 87 ? 0.338 -6.371 -2.056 1.00 88.94 87 PHE A CA 1
ATOM 690 C C . PHE A 1 87 ? -0.628 -5.274 -2.475 1.00 88.94 87 PHE A C 1
ATOM 692 O O . PHE A 1 87 ? -0.209 -4.339 -3.147 1.00 88.94 87 PHE A O 1
ATOM 699 N N . PHE A 1 88 ? -1.888 -5.349 -2.057 1.00 89.00 88 PHE A N 1
ATOM 700 C CA . PHE A 1 88 ? -2.898 -4.350 -2.381 1.00 89.00 88 PHE A CA 1
ATOM 701 C C . PHE A 1 88 ? -3.272 -3.533 -1.154 1.00 89.00 88 PHE A C 1
ATOM 703 O O . PHE A 1 88 ? -3.321 -4.058 -0.040 1.00 89.00 88 PHE A O 1
ATOM 710 N N . VAL A 1 89 ? -3.569 -2.258 -1.380 1.00 90.56 89 VAL A N 1
ATOM 711 C CA . VAL A 1 89 ? -4.162 -1.356 -0.406 1.00 90.56 89 VAL A CA 1
ATOM 712 C C . VAL A 1 89 ? -5.503 -0.842 -0.916 1.00 90.56 89 VAL A C 1
ATOM 714 O O . VAL A 1 89 ? -5.633 -0.394 -2.052 1.00 90.56 89 VAL A O 1
ATOM 717 N N . SER A 1 90 ? -6.494 -0.871 -0.037 1.00 89.81 90 SER A N 1
ATOM 718 C CA . SER A 1 90 ? -7.832 -0.345 -0.287 1.00 89.81 90 SER A CA 1
ATOM 719 C C . SER A 1 90 ? -8.183 0.645 0.805 1.00 89.81 90 SER A C 1
ATOM 721 O O . SER A 1 90 ? -8.006 0.355 1.985 1.00 89.81 90 SER A O 1
ATOM 723 N N . VAL A 1 91 ? -8.695 1.819 0.455 1.00 90.06 91 VAL A N 1
ATOM 724 C CA . VAL A 1 91 ? -9.152 2.790 1.451 1.00 90.06 91 VAL A CA 1
ATOM 725 C C . VAL A 1 91 ? -10.517 2.353 1.965 1.00 90.06 91 VAL A C 1
ATOM 727 O O . VAL A 1 91 ? -11.470 2.195 1.198 1.00 90.06 91 VAL A O 1
ATOM 730 N N . ILE A 1 92 ? -10.626 2.173 3.281 1.00 86.50 92 ILE A N 1
ATOM 731 C CA . ILE A 1 92 ? -11.902 1.891 3.934 1.00 86.50 92 ILE A CA 1
ATOM 732 C C . ILE A 1 92 ? -12.617 3.232 4.063 1.00 86.50 92 ILE A C 1
ATOM 734 O O . ILE A 1 92 ? -12.361 4.026 4.973 1.00 86.50 92 ILE A O 1
ATOM 738 N N . LYS A 1 93 ? -13.507 3.519 3.114 1.00 70.88 93 LYS A N 1
ATOM 739 C CA . LYS A 1 93 ? -14.471 4.604 3.283 1.00 70.88 93 LYS A CA 1
ATOM 740 C C . LYS A 1 93 ? -15.405 4.157 4.406 1.00 70.88 93 LYS A C 1
ATOM 742 O O . LYS A 1 93 ? -15.969 3.073 4.327 1.00 70.88 93 LYS A O 1
ATOM 747 N N . GLN A 1 94 ? -15.512 4.948 5.475 1.00 54.66 94 GLN A N 1
ATOM 748 C CA . GLN A 1 94 ? -16.529 4.738 6.510 1.00 54.66 94 GLN A CA 1
ATOM 749 C C . GLN A 1 94 ? -17.903 5.068 5.913 1.00 54.66 94 GLN A C 1
ATOM 751 O O . GLN A 1 94 ? -18.485 6.102 6.215 1.00 54.66 94 GLN A O 1
ATOM 756 N N . ASP A 1 95 ? -18.371 4.214 5.015 1.00 44.75 95 ASP A N 1
ATOM 757 C CA . ASP A 1 95 ? -19.761 4.113 4.611 1.00 44.75 95 ASP A CA 1
ATOM 758 C C . ASP A 1 95 ? -20.227 2.769 5.176 1.00 44.75 95 ASP A C 1
ATOM 760 O O . ASP A 1 95 ? -19.551 1.751 5.017 1.00 44.75 95 ASP A O 1
ATOM 764 N N . GLY A 1 96 ? -21.265 2.799 6.008 1.00 49.41 96 GLY A N 1
ATOM 765 C CA . GLY A 1 96 ? -21.733 1.609 6.709 1.00 49.41 96 GLY A CA 1
ATOM 766 C C . GLY A 1 96 ? -22.180 0.520 5.733 1.00 49.41 96 GLY A C 1
ATOM 767 O O . GLY A 1 96 ? -22.796 0.838 4.729 1.00 49.41 96 GLY A O 1
ATOM 768 N N . GLU A 1 97 ? -21.912 -0.741 6.100 1.00 49.75 97 GLU A N 1
ATOM 769 C CA . GLU A 1 97 ? -22.396 -1.975 5.452 1.00 49.75 97 GLU A CA 1
ATOM 770 C C . GLU A 1 97 ? -22.033 -2.178 3.966 1.00 49.75 97 GLU A C 1
ATOM 772 O O . GLU A 1 97 ? -22.598 -1.530 3.103 1.00 49.75 97 GLU A O 1
ATOM 777 N N . ASP A 1 98 ? -21.218 -3.201 3.653 1.00 40.97 98 ASP A N 1
ATOM 778 C CA . ASP A 1 98 ? -21.694 -4.311 2.801 1.00 40.97 98 ASP A CA 1
ATOM 779 C C . ASP A 1 98 ? -20.753 -5.545 2.824 1.00 40.97 98 ASP A C 1
ATOM 781 O O . ASP A 1 98 ? -19.590 -5.504 2.438 1.00 40.97 98 ASP A O 1
ATOM 785 N N . ASN A 1 99 ? -21.310 -6.648 3.331 1.00 39.69 99 ASN A N 1
ATOM 786 C CA . ASN A 1 99 ? -21.135 -8.062 2.970 1.00 39.69 99 ASN A CA 1
ATOM 787 C C . ASN A 1 99 ? -19.756 -8.720 2.697 1.00 39.69 99 ASN A C 1
ATOM 789 O O . ASN A 1 99 ? -1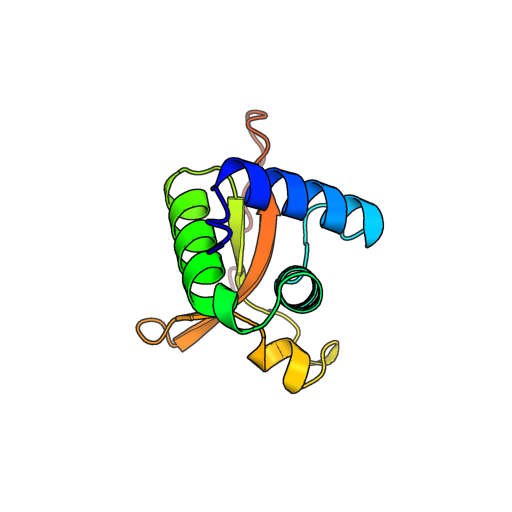9.134 -8.590 1.651 1.00 39.69 99 ASN A O 1
ATOM 793 N N . LYS A 1 100 ? -19.440 -9.685 3.582 1.00 50.62 100 LYS A N 1
ATOM 794 C CA . LYS A 1 100 ? -19.174 -11.110 3.263 1.00 50.62 100 LYS A CA 1
ATOM 795 C C . LYS A 1 100 ? -18.491 -11.400 1.905 1.00 50.62 100 LYS A C 1
ATOM 797 O O . LYS A 1 100 ? -19.161 -11.573 0.891 1.00 50.62 100 LYS A O 1
ATOM 802 N N . LYS A 1 101 ? -17.204 -11.761 1.940 1.00 40.81 101 LYS A N 1
ATOM 803 C CA . LYS A 1 101 ? -16.691 -12.839 1.076 1.00 40.81 101 LYS A CA 1
ATOM 804 C C . LYS A 1 101 ? -16.111 -13.959 1.927 1.00 40.81 101 LYS A C 1
ATOM 806 O O . LYS A 1 101 ? -14.971 -13.950 2.370 1.00 40.81 101 LYS A O 1
ATOM 811 N N . LYS A 1 102 ? -17.006 -14.905 2.193 1.00 46.06 102 LYS A N 1
ATOM 812 C CA . LYS A 1 102 ? -16.721 -16.286 2.554 1.00 46.06 102 LYS A CA 1
ATOM 813 C C . LYS A 1 102 ? -16.003 -16.899 1.348 1.00 46.06 102 LYS A C 1
ATOM 815 O O . LYS A 1 102 ? -16.635 -17.016 0.301 1.00 46.06 102 LYS A O 1
ATOM 820 N N . THR A 1 103 ? -14.738 -17.274 1.478 1.00 41.06 103 THR A N 1
ATOM 821 C CA . THR A 1 103 ? -14.149 -18.263 0.569 1.00 41.06 103 THR A CA 1
ATOM 822 C C . THR A 1 103 ? -14.105 -19.576 1.337 1.00 41.06 103 THR A C 1
ATOM 824 O O . THR A 1 103 ? -13.146 -19.892 2.031 1.00 41.06 103 THR A O 1
ATOM 827 N N . ASP A 1 104 ? -15.248 -20.262 1.296 1.00 48.84 104 ASP A N 1
ATOM 828 C CA . ASP A 1 104 ? -15.298 -21.721 1.345 1.00 48.84 104 ASP A CA 1
ATOM 829 C C . ASP A 1 104 ? -14.455 -22.219 0.163 1.00 48.84 104 ASP A C 1
ATOM 831 O O . ASP A 1 104 ? -14.737 -21.838 -0.974 1.00 48.84 104 ASP A O 1
ATOM 835 N N . SER A 1 105 ? -13.462 -23.059 0.427 1.00 51.94 105 SER A N 1
ATOM 836 C CA . SER A 1 105 ? -12.979 -24.019 -0.560 1.00 51.94 105 SER A CA 1
ATOM 837 C C . SER A 1 105 ? -12.910 -25.370 0.145 1.00 51.94 105 SER A C 1
ATOM 839 O O . SER A 1 105 ? -12.169 -25.518 1.118 1.00 51.94 105 SER A O 1
ATOM 841 N N . ASP A 1 106 ? -13.793 -26.248 -0.327 1.00 43.06 106 ASP A N 1
ATOM 842 C CA . ASP A 1 106 ? -14.030 -27.662 -0.005 1.00 43.06 106 ASP A CA 1
ATOM 843 C C . ASP A 1 106 ? -12.759 -28.531 -0.051 1.00 43.06 106 ASP A C 1
ATOM 845 O O . ASP A 1 106 ? -11.917 -28.304 -0.955 1.00 43.06 106 ASP A O 1
#

Sequence (106 aa):
MSQMISEKDLLAKIVELDILTESDNYLPIYHIRDFYPQHFSKDINQLLCELENKGKIALSALDAPGQFTEDQIDAGIFLNYSGITLFFVSVIKQDGEDNKKKTDSD

Foldseek 3Di:
DPPQQDLVNLLVVLVVLCVVVVVVQWDWLVSVPVVDDPVCLVVSLVSLVVCVVVVQKDFDFDPDCVVDDPVSQVSFCQDPVPRTTGTTIGGRDPDDDDDDDDPDDD

Secondary structure (DSSP, 8-state):
------HHHHHHHHHHHHHHTT-TT-EEHHHHHHHS-GGGHHHHHHHHHHHHHTTSEEEEE-S-GGGS-HHHHHTSEEETTTTEEEEEEEE---------------

Radius of gyration: 14.22 Å; chains: 1; bounding box: 38×45×26 Å

pLDDT: mean 78.21, std 15.08, range [32.84, 91.12]